Protein AF-A0A1X0QH94-F1 (afdb_monomer)

Solvent-accessible surface area (backbone atoms only — not comparable to full-atom values): 6634 Å² total; per-residue (Å²): 131,87,78,78,80,78,76,72,78,77,79,70,74,95,73,48,68,43,60,61,27,35,40,30,40,56,68,90,53,85,42,78,77,44,50,20,32,37,38,50,54,97,63,29,41,33,36,32,32,61,98,67,78,41,76,79,45,76,42,70,68,82,81,50,65,52,34,57,55,91,58,26,41,36,36,50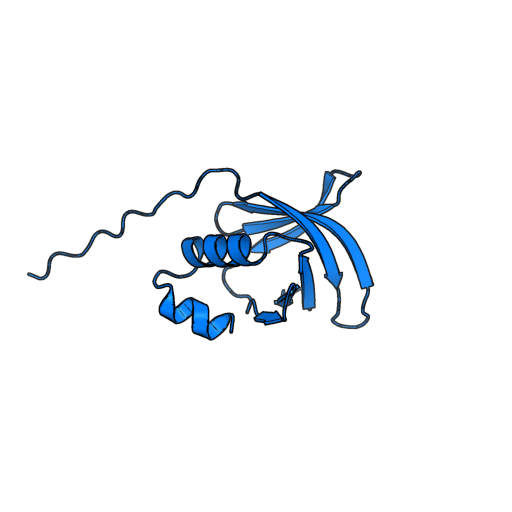,53,98,92,42,35,37,34,42,39,36,79,56,62,53,69,58,48,52,52,52,50,32,66,77,69,26,99,44,64,76,66,38,50,66,57,35,99

Secondary structure (DSSP, 8-state):
-------------S-EEEEEEEEEE-SSS-EEEEEEEEEEETTEEEEEETTTTEEEEEEETTS--EEEETTEEEEEETTEEEEEEESS-HHHHHHHHHHHH-SSHHHHHHHH-

Mean predicted aligned error: 10.48 Å

Radius of gyration: 15.08 Å; Cα contacts (8 Å, |Δi|>4): 186; chains: 1; bounding box: 46×26×45 Å

Nearest PDB structures (foldseek):
  2da0-assembly1_A  TM=5.643E-01  e=3.972E-03  Homo sapiens
  2lyd-assembly1_A  TM=6.696E-01  e=5.391E-02  Drosophila melanogaster
  3mkq-assembly1_A  TM=5.249E-01  e=2.470E+00  Saccharomyces cerevisiae YJM789
  2ynp-assembly1_A  TM=4.216E-01  e=1.849E+00  Saccharomyces cerevisiae
  3mkq-assembly1_E  TM=5.298E-01  e=3.498E+00  Saccharomyces cerevisiae YJM789

pLDDT: mean 72.92, std 17.14, range [36.69, 92.88]

Organism: NCBI:txid1081669

Sequence (113 aa):
MPKKAVIKKITPDNNNIFNNITLKYWDEEYITMGTGYVEIKDDIMTFIRDGLFTRLLSVRLSKGFLKRNGNSIDFTTQKGKYRLEFKEGIDKFIKTFSIYFCRSLERCLKVIY

Foldseek 3Di:
DPPPDPPPLPPPPQWPKAAFKWKFAPFPHGHTPAGTIWTDDPQKIWGAHPPPRDTPDIDRNADWQFEDDPQKTWIADPVGIMIIRHPDCVVVVLVVVCSVHPPDNVVSVVSHD

Structure (mmCIF, N/CA/C/O backbone):
data_AF-A0A1X0QH94-F1
#
_entry.id   AF-A0A1X0QH94-F1
#
loop_
_atom_site.group_PDB
_atom_site.id
_atom_site.type_symbol
_atom_site.label_atom_id
_atom_site.label_alt_id
_atom_site.label_comp_id
_atom_site.label_asym_id
_atom_site.label_entity_id
_atom_site.label_seq_id
_atom_site.pdbx_PDB_ins_code
_atom_site.Cartn_x
_atom_site.Cartn_y
_atom_site.Cartn_z
_atom_site.occupancy
_atom_site.B_iso_or_equiv
_atom_site.auth_seq_id
_atom_site.auth_comp_id
_atom_site.auth_asym_id
_atom_site.auth_atom_id
_atom_site.pdbx_PDB_model_num
ATOM 1 N N . MET A 1 1 ? -33.811 0.514 29.105 1.00 45.00 1 MET A N 1
ATOM 2 C CA . MET A 1 1 ? -33.207 -0.054 27.875 1.00 45.00 1 MET A CA 1
ATOM 3 C C . MET A 1 1 ? -32.000 0.794 27.487 1.00 45.00 1 MET A C 1
ATOM 5 O O . MET A 1 1 ? -32.182 2.002 27.365 1.00 45.00 1 MET A O 1
ATOM 9 N N . PRO A 1 2 ? -30.785 0.237 27.325 1.00 39.88 2 PRO A N 1
ATOM 10 C CA . PRO A 1 2 ? -29.657 1.022 26.834 1.00 39.88 2 PRO A CA 1
ATOM 11 C C . PRO A 1 2 ? -29.913 1.390 25.367 1.00 39.88 2 PRO A C 1
ATOM 13 O O . PRO A 1 2 ? -30.117 0.517 24.521 1.00 39.88 2 PRO A O 1
ATOM 16 N N . LYS A 1 3 ? -29.960 2.696 25.072 1.00 44.28 3 LYS A N 1
ATOM 17 C CA . LYS A 1 3 ? -30.085 3.221 23.707 1.00 44.28 3 LYS A CA 1
ATOM 18 C C . LYS A 1 3 ? -28.875 2.734 22.905 1.00 44.28 3 LYS A C 1
ATOM 20 O O . LYS A 1 3 ? -27.753 3.148 23.179 1.00 44.28 3 LYS A O 1
ATOM 25 N N . LYS A 1 4 ? -29.098 1.838 21.935 1.00 39.38 4 LYS A N 1
ATOM 26 C CA . LYS A 1 4 ? -28.090 1.451 20.937 1.00 39.38 4 LYS A CA 1
ATOM 27 C C . LYS A 1 4 ? -27.566 2.730 20.284 1.00 39.38 4 LYS A C 1
ATOM 29 O O . LYS A 1 4 ? -28.311 3.405 19.578 1.00 39.38 4 LYS A O 1
ATOM 34 N N . ALA A 1 5 ? -26.301 3.062 20.529 1.00 39.41 5 ALA A N 1
ATOM 35 C CA . ALA A 1 5 ? -25.615 4.110 19.796 1.00 39.41 5 ALA A CA 1
ATOM 36 C C . ALA A 1 5 ? -25.562 3.688 18.321 1.00 39.41 5 ALA A C 1
ATOM 38 O O . ALA A 1 5 ? -24.873 2.736 17.950 1.00 39.41 5 ALA A O 1
ATOM 39 N N . VAL A 1 6 ? -26.355 4.357 17.486 1.00 39.75 6 VAL A N 1
ATOM 40 C CA . VAL A 1 6 ? -26.295 4.209 16.035 1.00 39.75 6 VAL A CA 1
ATOM 41 C C . VAL A 1 6 ? -24.996 4.873 15.598 1.00 39.75 6 VAL A C 1
ATOM 43 O O . VAL A 1 6 ? -24.923 6.094 15.478 1.00 39.75 6 VAL A O 1
ATOM 46 N N . ILE A 1 7 ? -23.946 4.072 15.409 1.00 43.34 7 ILE A N 1
ATOM 47 C CA . ILE A 1 7 ? -22.718 4.526 14.757 1.00 43.34 7 ILE A CA 1
ATOM 48 C C . ILE A 1 7 ? -23.122 4.867 13.322 1.00 43.34 7 ILE A C 1
ATOM 50 O O . ILE A 1 7 ? -23.286 3.974 12.488 1.00 43.34 7 ILE A O 1
ATOM 54 N N . LYS A 1 8 ? -23.352 6.155 13.043 1.00 36.69 8 LYS A N 1
ATOM 55 C CA . LYS A 1 8 ? -23.470 6.650 11.672 1.00 36.69 8 LYS A CA 1
ATOM 56 C C . LYS A 1 8 ? -22.180 6.239 10.969 1.00 36.69 8 LYS A C 1
ATOM 58 O O . LYS A 1 8 ? -21.106 6.682 11.368 1.00 36.69 8 LYS A O 1
ATOM 63 N N . LYS A 1 9 ? -22.280 5.355 9.971 1.00 40.00 9 LYS A N 1
ATOM 64 C CA . LYS A 1 9 ? -21.183 5.121 9.032 1.00 40.00 9 LYS A CA 1
ATOM 65 C C . LYS A 1 9 ? -20.858 6.484 8.435 1.00 40.00 9 LYS A C 1
ATOM 67 O O . LYS A 1 9 ? -21.652 7.021 7.671 1.00 40.00 9 LYS A O 1
ATOM 72 N N . ILE A 1 10 ? -19.743 7.066 8.853 1.00 43.62 10 ILE A N 1
ATOM 73 C CA . ILE A 1 10 ? -19.132 8.171 8.132 1.00 43.62 10 ILE A CA 1
ATOM 74 C C . ILE A 1 10 ? -18.796 7.560 6.775 1.00 43.62 10 ILE A C 1
ATOM 76 O O . ILE A 1 10 ? -17.944 6.681 6.717 1.00 43.62 10 ILE A O 1
ATOM 80 N N . THR A 1 11 ? -19.536 7.913 5.727 1.00 43.06 11 THR A N 1
ATOM 81 C CA . THR A 1 11 ? -19.120 7.672 4.343 1.00 43.06 11 THR A CA 1
ATOM 82 C C . THR A 1 11 ? -17.926 8.581 4.115 1.00 43.06 11 THR A C 1
ATOM 84 O O . THR A 1 11 ? -18.125 9.797 4.056 1.00 43.06 11 THR A O 1
ATOM 87 N N . PRO A 1 12 ? -16.690 8.061 4.097 1.00 47.09 12 PRO A N 1
ATOM 88 C CA . PRO A 1 12 ? -15.536 8.914 3.891 1.00 47.09 12 PRO A CA 1
ATOM 89 C C . PRO A 1 12 ? -15.571 9.369 2.430 1.00 47.09 12 PRO A C 1
ATOM 91 O O . PRO A 1 12 ? -16.068 8.636 1.574 1.00 47.09 12 PRO A O 1
ATOM 94 N N . ASP A 1 13 ? -15.104 10.588 2.161 1.00 48.19 13 ASP A N 1
ATOM 95 C CA . ASP A 1 13 ? -15.102 11.182 0.823 1.00 48.19 13 ASP A CA 1
ATOM 96 C C . ASP A 1 13 ? -14.665 10.178 -0.251 1.00 48.19 13 ASP A C 1
ATOM 98 O O . ASP A 1 13 ? -13.687 9.444 -0.080 1.00 48.19 13 ASP A O 1
ATOM 102 N N . ASN A 1 14 ? -15.404 10.167 -1.362 1.00 51.12 14 ASN A N 1
ATOM 103 C CA . ASN A 1 14 ? -15.377 9.140 -2.409 1.00 51.12 14 ASN A CA 1
ATOM 104 C C . ASN A 1 14 ? -14.027 8.953 -3.136 1.00 51.12 14 ASN A C 1
ATOM 106 O O . ASN A 1 14 ? -13.938 8.055 -3.964 1.00 51.12 14 ASN A O 1
ATOM 110 N N . ASN A 1 15 ? -12.983 9.730 -2.822 1.00 61.94 15 ASN A N 1
ATOM 111 C CA . ASN A 1 15 ? -11.652 9.624 -3.430 1.00 61.94 15 ASN A CA 1
ATOM 112 C C . ASN A 1 15 ? -10.543 9.599 -2.360 1.00 61.94 15 ASN A C 1
ATOM 114 O O . ASN A 1 15 ? -9.842 10.590 -2.145 1.00 61.94 15 ASN A O 1
ATOM 118 N N . ASN A 1 16 ? -10.342 8.458 -1.691 1.00 78.50 16 ASN A N 1
ATOM 119 C CA . ASN A 1 16 ? -9.175 8.256 -0.820 1.00 78.50 16 ASN A CA 1
ATOM 120 C C . ASN A 1 16 ? -7.979 7.803 -1.655 1.00 78.50 16 ASN A C 1
ATOM 122 O O . ASN A 1 16 ? -7.630 6.622 -1.674 1.00 78.50 16 ASN A O 1
ATOM 126 N N . ILE A 1 17 ? -7.405 8.767 -2.372 1.00 84.00 17 ILE A N 1
ATOM 127 C CA . ILE A 1 17 ? -6.251 8.587 -3.249 1.00 84.00 17 ILE A CA 1
ATOM 128 C C . ILE A 1 17 ? -4.990 9.084 -2.532 1.00 84.00 17 ILE A C 1
ATOM 130 O O . ILE A 1 17 ? -4.949 10.204 -2.017 1.00 84.00 17 ILE A O 1
ATOM 134 N N . PHE A 1 18 ? -3.959 8.244 -2.511 1.00 87.00 18 PHE A N 1
ATOM 135 C CA . PHE A 1 18 ? -2.652 8.507 -1.916 1.00 87.00 18 PHE A CA 1
ATOM 136 C C . PHE A 1 18 ? -1.579 8.361 -2.990 1.00 87.00 18 PHE A C 1
ATOM 138 O O . PHE A 1 18 ? -1.370 7.268 -3.505 1.00 87.00 18 PHE A O 1
ATOM 145 N N . ASN A 1 19 ? -0.921 9.461 -3.342 1.00 88.56 19 ASN A N 1
ATOM 146 C CA . ASN A 1 19 ? 0.064 9.507 -4.424 1.00 88.56 19 ASN A CA 1
ATOM 147 C C . ASN A 1 19 ? 1.487 9.241 -3.918 1.00 88.56 19 ASN A C 1
ATOM 149 O O . ASN A 1 19 ? 1.728 9.217 -2.711 1.00 88.56 19 ASN A O 1
ATOM 153 N N . ASN A 1 20 ? 2.435 9.115 -4.853 1.00 89.25 20 ASN A N 1
ATOM 154 C CA . ASN A 1 20 ? 3.869 9.005 -4.569 1.00 89.25 20 ASN A CA 1
ATOM 155 C C . ASN A 1 20 ? 4.229 7.779 -3.712 1.00 89.25 20 ASN A C 1
ATOM 157 O O . ASN A 1 20 ? 5.068 7.854 -2.807 1.00 89.25 20 ASN A O 1
ATOM 161 N N . ILE A 1 21 ? 3.599 6.642 -4.016 1.00 91.06 21 ILE A N 1
ATOM 162 C CA . ILE A 1 21 ? 3.811 5.372 -3.322 1.00 91.06 21 ILE A CA 1
ATOM 163 C C . ILE A 1 21 ? 4.579 4.424 -4.231 1.00 91.06 21 ILE A C 1
ATOM 165 O O . ILE A 1 21 ? 4.208 4.214 -5.384 1.00 91.06 21 ILE A O 1
ATOM 169 N N . THR A 1 22 ? 5.626 3.803 -3.701 1.00 92.44 22 THR A N 1
ATOM 170 C CA . THR A 1 22 ? 6.345 2.727 -4.385 1.00 92.44 22 THR A CA 1
ATOM 171 C C . THR A 1 22 ? 5.883 1.383 -3.841 1.00 92.44 22 THR A C 1
ATOM 173 O O . THR A 1 22 ? 5.994 1.125 -2.643 1.00 92.44 22 THR A O 1
ATOM 176 N N . LEU A 1 23 ? 5.376 0.518 -4.718 1.00 91.81 23 LEU A N 1
ATOM 177 C CA . LEU A 1 23 ? 5.015 -0.854 -4.377 1.00 91.81 23 LEU A CA 1
ATOM 178 C C . LEU A 1 23 ? 6.2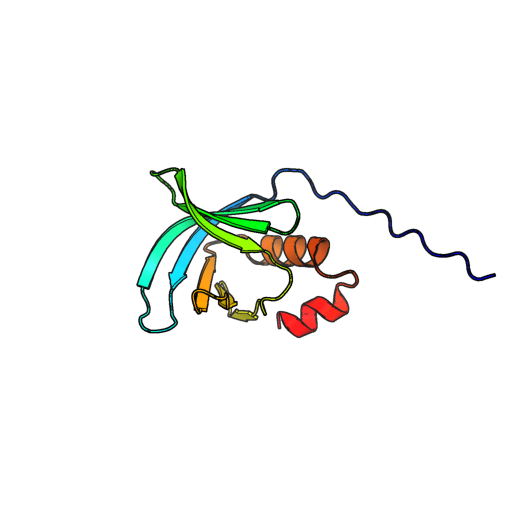21 -1.771 -4.580 1.00 91.81 23 LEU A C 1
ATOM 180 O O . LEU A 1 23 ? 6.824 -1.802 -5.658 1.00 91.81 23 LEU A O 1
ATOM 184 N N . LYS A 1 24 ? 6.535 -2.559 -3.554 1.00 91.38 24 LYS A N 1
ATOM 185 C CA . LYS A 1 24 ? 7.551 -3.609 -3.603 1.00 91.38 24 LYS A CA 1
ATOM 186 C C . LYS A 1 24 ? 6.950 -4.956 -3.219 1.00 91.38 24 LYS A C 1
ATOM 188 O O . LYS A 1 24 ? 6.105 -5.028 -2.326 1.00 91.38 24 LYS A O 1
ATOM 193 N N . TYR A 1 25 ? 7.389 -6.006 -3.896 1.00 88.88 25 TYR A N 1
ATOM 194 C CA . TYR A 1 25 ? 7.193 -7.396 -3.492 1.00 88.88 25 TYR A CA 1
ATOM 195 C C . TYR A 1 25 ? 8.438 -7.837 -2.718 1.00 88.88 25 TYR A C 1
ATOM 197 O O . TYR A 1 25 ? 9.536 -7.417 -3.073 1.00 88.88 25 TYR A O 1
ATOM 205 N N . TRP A 1 26 ? 8.282 -8.590 -1.628 1.00 79.25 26 TRP A N 1
ATOM 206 C CA . TRP A 1 26 ? 9.410 -8.929 -0.739 1.00 79.25 26 TRP A CA 1
ATOM 207 C C . TRP A 1 26 ? 9.323 -10.333 -0.127 1.00 79.25 26 TRP A C 1
ATOM 209 O O . TRP A 1 26 ? 9.916 -10.575 0.921 1.00 79.25 26 TRP A O 1
ATOM 219 N N . ASP A 1 27 ? 8.558 -11.246 -0.736 1.00 73.38 27 ASP A N 1
ATOM 220 C CA . ASP A 1 27 ? 8.440 -12.619 -0.225 1.00 73.38 27 ASP A CA 1
ATOM 221 C C . ASP A 1 27 ? 9.681 -13.463 -0.556 1.00 73.38 27 ASP A C 1
ATOM 223 O O . ASP A 1 27 ? 10.306 -14.007 0.349 1.00 73.38 27 ASP A O 1
ATOM 227 N N . GLU A 1 28 ? 10.068 -13.516 -1.834 1.00 65.38 28 GLU A N 1
ATOM 228 C CA . GLU A 1 28 ? 11.220 -14.299 -2.314 1.00 65.38 28 GLU A CA 1
ATOM 229 C C . GLU A 1 28 ? 12.402 -13.405 -2.718 1.00 65.38 28 GLU A C 1
ATOM 231 O O . GLU A 1 28 ? 13.554 -13.721 -2.437 1.00 65.38 28 GLU A O 1
ATOM 236 N N . GLU A 1 29 ? 12.117 -12.239 -3.300 1.00 68.31 29 GLU A N 1
ATOM 237 C CA . GLU A 1 29 ? 13.107 -11.237 -3.691 1.00 68.31 29 GLU A CA 1
ATOM 238 C C . GLU A 1 29 ? 12.544 -9.833 -3.460 1.00 68.31 29 GLU A C 1
ATOM 240 O O . GLU A 1 29 ? 11.336 -9.608 -3.575 1.00 68.31 29 GLU A O 1
ATOM 245 N N . TYR A 1 30 ? 13.415 -8.869 -3.148 1.00 72.50 30 TYR A N 1
ATOM 246 C CA . TYR A 1 30 ? 13.021 -7.473 -2.949 1.00 72.50 30 TYR A CA 1
ATOM 247 C C . TYR A 1 30 ? 12.848 -6.768 -4.303 1.00 72.50 30 TYR A C 1
ATOM 249 O O . TYR A 1 30 ? 13.709 -6.014 -4.759 1.00 72.50 30 TYR A O 1
ATOM 257 N N . ILE A 1 31 ? 11.724 -7.034 -4.966 1.00 85.06 31 ILE A N 1
ATOM 258 C CA . ILE A 1 31 ? 11.434 -6.540 -6.314 1.00 85.06 31 ILE A CA 1
ATOM 259 C C . ILE A 1 31 ? 10.625 -5.248 -6.222 1.00 85.06 31 ILE A C 1
ATOM 261 O O . ILE A 1 31 ? 9.518 -5.211 -5.678 1.00 85.06 31 ILE A O 1
ATOM 265 N N . THR A 1 32 ? 11.147 -4.173 -6.816 1.00 85.62 32 THR A N 1
ATOM 266 C CA . THR A 1 32 ? 10.382 -2.930 -6.981 1.00 85.62 32 THR A CA 1
ATOM 267 C C . THR A 1 32 ? 9.420 -3.075 -8.156 1.00 85.62 32 THR A C 1
ATOM 269 O O . THR A 1 32 ? 9.846 -3.155 -9.304 1.00 85.62 32 THR A O 1
ATOM 272 N N . MET A 1 33 ? 8.116 -3.096 -7.872 1.00 85.50 33 MET A N 1
ATOM 273 C CA . MET A 1 33 ? 7.070 -3.273 -8.888 1.00 85.50 33 MET A CA 1
ATOM 274 C C . MET A 1 33 ? 6.733 -1.964 -9.617 1.00 85.50 33 MET A C 1
ATOM 276 O O . MET A 1 33 ? 6.276 -1.982 -10.762 1.00 85.50 33 MET A O 1
ATOM 280 N N . GLY A 1 34 ? 6.963 -0.823 -8.962 1.00 88.44 34 GLY A N 1
ATOM 281 C CA . GLY A 1 34 ? 6.832 0.506 -9.555 1.00 88.44 34 GLY A CA 1
ATOM 282 C C . GLY A 1 34 ? 6.324 1.562 -8.579 1.00 88.44 34 GLY A C 1
ATOM 283 O O . GLY A 1 34 ? 5.949 1.257 -7.447 1.00 88.44 34 GLY A O 1
ATOM 284 N N . THR A 1 35 ? 6.303 2.808 -9.047 1.00 92.06 35 THR A N 1
ATOM 285 C CA . THR A 1 35 ? 5.734 3.960 -8.336 1.00 92.06 35 THR A CA 1
ATOM 286 C C . THR A 1 35 ? 4.369 4.307 -8.921 1.00 92.06 35 THR A C 1
ATOM 288 O O . THR A 1 35 ? 4.113 4.077 -10.107 1.00 92.06 35 THR A O 1
ATOM 291 N N . GLY A 1 36 ? 3.472 4.780 -8.069 1.00 92.12 36 GLY A N 1
ATOM 292 C CA . GLY A 1 36 ? 2.087 5.022 -8.412 1.00 92.12 36 GLY A CA 1
ATOM 293 C C . GLY A 1 36 ? 1.304 5.648 -7.271 1.00 92.12 36 GLY A C 1
ATOM 294 O O . GLY A 1 36 ? 1.859 6.275 -6.361 1.00 92.12 36 GLY A O 1
ATOM 295 N N . TYR A 1 37 ? 0.003 5.400 -7.298 1.00 90.31 37 TYR A N 1
ATOM 296 C CA . TYR A 1 37 ? -0.918 5.816 -6.258 1.00 90.31 37 TYR A CA 1
ATOM 297 C C . TYR A 1 37 ? -1.754 4.646 -5.742 1.00 90.31 37 TYR A C 1
ATOM 299 O O . TYR A 1 37 ? -1.958 3.631 -6.414 1.00 90.31 37 TYR A O 1
ATOM 307 N N . VAL A 1 38 ? -2.236 4.793 -4.514 1.00 89.25 38 VAL A N 1
ATOM 308 C CA . VAL A 1 38 ? -3.156 3.861 -3.868 1.00 89.25 38 VAL A CA 1
ATOM 309 C C . VAL A 1 38 ? -4.520 4.513 -3.742 1.00 89.25 38 VAL A C 1
ATOM 311 O O . VAL A 1 38 ? -4.642 5.616 -3.223 1.00 89.25 38 VAL A O 1
ATOM 314 N N . GLU A 1 39 ? -5.550 3.803 -4.177 1.00 88.44 39 GLU A N 1
ATOM 315 C CA . GLU A 1 39 ? -6.952 4.159 -3.996 1.00 88.44 39 GLU A CA 1
ATOM 316 C C . GLU A 1 39 ? -7.593 3.206 -2.980 1.00 88.44 39 GLU A C 1
ATOM 318 O O . GLU A 1 39 ? -7.431 1.989 -3.082 1.00 88.44 39 GLU A O 1
ATOM 323 N N . ILE A 1 40 ? -8.329 3.744 -2.003 1.00 83.31 40 ILE A N 1
ATOM 324 C CA . ILE A 1 40 ? -9.161 2.953 -1.084 1.00 83.31 40 ILE A CA 1
ATOM 325 C C . ILE A 1 40 ? -10.637 3.246 -1.356 1.00 83.31 40 ILE A C 1
ATOM 327 O O . ILE A 1 40 ? -11.088 4.379 -1.173 1.00 83.31 40 ILE A O 1
ATOM 331 N N . LYS A 1 41 ? -11.391 2.212 -1.741 1.00 79.56 41 LYS A N 1
ATOM 332 C CA . LYS A 1 41 ? -12.832 2.282 -2.016 1.00 79.56 41 LYS A CA 1
ATOM 333 C C . LYS A 1 41 ? -13.536 0.992 -1.601 1.00 79.56 41 LYS A C 1
ATOM 335 O O . LYS A 1 41 ? -13.030 -0.084 -1.896 1.00 79.56 41 LYS A O 1
ATOM 340 N N . ASP A 1 42 ? -14.698 1.094 -0.949 1.00 73.25 42 ASP A N 1
ATOM 341 C CA . ASP A 1 42 ? -15.561 -0.049 -0.584 1.00 73.25 42 ASP A CA 1
ATOM 342 C C . ASP A 1 42 ? -14.795 -1.2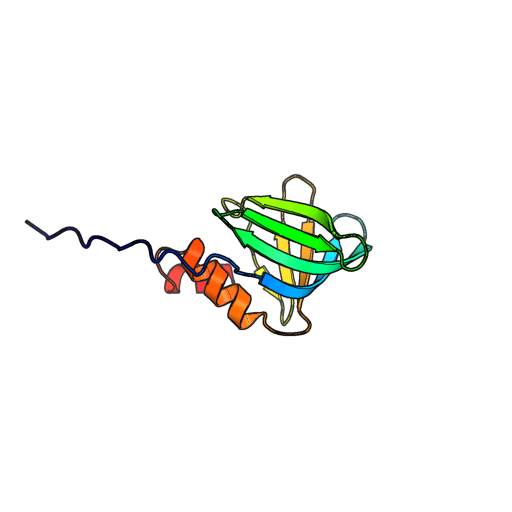26 0.058 1.00 73.25 42 ASP A C 1
ATOM 344 O O . ASP A 1 42 ? -14.980 -2.393 -0.287 1.00 73.25 42 ASP A O 1
ATOM 348 N N . ASP A 1 43 ? -13.891 -0.903 0.984 1.00 73.56 43 ASP A N 1
ATOM 349 C CA . ASP A 1 43 ? -13.003 -1.833 1.692 1.00 73.56 43 ASP A CA 1
ATOM 350 C C . ASP A 1 43 ? -11.881 -2.484 0.847 1.00 73.56 43 ASP A C 1
ATOM 352 O O . ASP A 1 43 ? -11.217 -3.435 1.280 1.00 73.56 43 ASP A O 1
ATOM 356 N N . ILE A 1 44 ? -11.642 -1.988 -0.365 1.00 79.44 44 ILE A N 1
ATOM 357 C CA . ILE A 1 44 ? -10.623 -2.478 -1.296 1.00 79.44 44 ILE A CA 1
ATOM 358 C C . ILE A 1 44 ? -9.537 -1.418 -1.457 1.00 79.44 44 ILE A C 1
ATOM 360 O O . ILE A 1 44 ? -9.814 -0.273 -1.801 1.00 79.44 44 ILE A O 1
ATOM 364 N N . MET A 1 45 ? -8.288 -1.828 -1.250 1.00 85.19 45 MET A N 1
ATOM 365 C CA . MET A 1 45 ? -7.107 -1.045 -1.594 1.00 85.19 45 MET A CA 1
ATOM 366 C C . MET A 1 45 ? -6.609 -1.460 -2.966 1.00 85.19 45 MET A C 1
ATOM 368 O O . MET A 1 45 ? -6.301 -2.633 -3.174 1.00 85.19 45 MET A O 1
ATOM 372 N N . THR A 1 46 ? -6.487 -0.512 -3.883 1.00 88.38 46 THR A N 1
ATOM 373 C CA . THR A 1 46 ? -5.947 -0.745 -5.220 1.00 88.38 46 THR A CA 1
ATOM 374 C C . THR A 1 46 ? -4.715 0.116 -5.445 1.00 88.38 46 THR A C 1
ATOM 376 O O . THR A 1 46 ? -4.778 1.329 -5.302 1.00 88.38 46 THR A O 1
ATOM 379 N N . PHE A 1 47 ? -3.598 -0.507 -5.813 1.00 89.31 47 PHE A N 1
ATOM 380 C CA . PHE A 1 47 ? -2.403 0.171 -6.298 1.00 89.31 47 PHE A CA 1
ATOM 381 C C . PHE A 1 47 ? -2.446 0.285 -7.822 1.00 89.31 47 PHE A C 1
ATOM 383 O O . PHE A 1 47 ? -2.621 -0.715 -8.534 1.00 89.31 47 PHE A O 1
ATOM 390 N N . ILE A 1 48 ? -2.232 1.499 -8.317 1.00 88.50 48 ILE A N 1
ATOM 391 C CA . ILE A 1 48 ? -2.215 1.840 -9.737 1.00 88.50 48 ILE A CA 1
ATOM 392 C C . ILE A 1 48 ? -0.864 2.471 -10.049 1.00 88.50 48 ILE A C 1
ATOM 394 O O . ILE A 1 48 ? -0.481 3.453 -9.422 1.00 88.50 48 ILE A O 1
ATOM 398 N N . ARG A 1 49 ? -0.129 1.887 -11.000 1.00 88.31 49 ARG A N 1
ATOM 399 C CA . ARG A 1 49 ? 1.199 2.372 -11.401 1.00 88.31 49 ARG A CA 1
ATOM 400 C C . ARG A 1 49 ? 1.084 3.621 -12.276 1.00 88.31 49 ARG A C 1
ATOM 402 O O . ARG A 1 49 ? 0.291 3.635 -13.221 1.00 88.31 49 ARG A O 1
ATOM 409 N N . ASP A 1 50 ? 1.938 4.609 -12.014 1.00 83.19 50 ASP A N 1
ATOM 410 C CA . ASP A 1 50 ? 2.027 5.831 -12.814 1.00 83.19 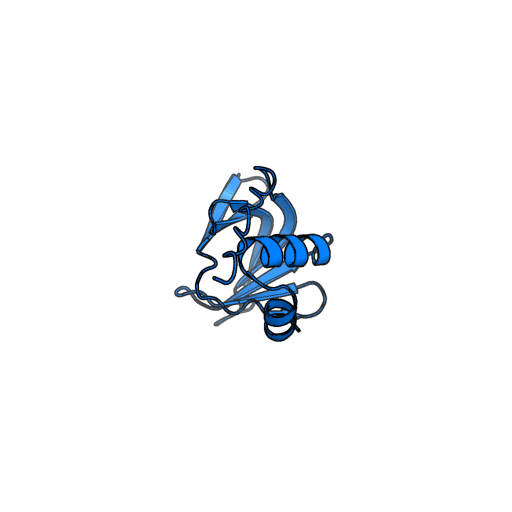50 ASP A CA 1
ATOM 411 C C . ASP A 1 50 ? 2.495 5.538 -14.249 1.00 83.19 50 ASP A C 1
ATOM 413 O O . ASP A 1 50 ? 3.248 4.596 -14.514 1.00 83.19 50 ASP A O 1
ATOM 417 N N . GLY A 1 51 ? 2.022 6.350 -15.198 1.00 69.81 51 GLY A N 1
ATOM 418 C CA . GLY A 1 51 ? 2.407 6.305 -16.615 1.00 69.81 51 GLY A CA 1
ATOM 419 C C . GLY A 1 51 ? 1.712 5.230 -17.457 1.00 69.81 51 GLY A C 1
ATOM 420 O O . GLY A 1 51 ? 1.549 5.423 -18.656 1.00 69.81 51 GLY A O 1
ATOM 421 N N . LEU A 1 52 ? 1.254 4.131 -16.848 1.00 68.81 52 LEU A N 1
ATOM 422 C CA . LEU A 1 52 ? 0.553 3.046 -17.553 1.00 68.81 52 LEU A CA 1
ATOM 423 C C . LEU A 1 52 ? -0.897 2.847 -17.093 1.00 68.81 52 LEU A C 1
ATOM 425 O O . LEU A 1 52 ? -1.577 1.973 -17.627 1.00 68.81 52 LEU A O 1
ATOM 429 N N . PHE A 1 53 ? -1.353 3.585 -16.068 1.00 68.88 53 PHE A N 1
ATOM 430 C CA . PHE A 1 53 ? -2.667 3.421 -15.415 1.00 68.88 53 PHE A CA 1
ATOM 431 C C . PHE A 1 53 ? -3.034 1.951 -15.146 1.00 68.88 53 PHE A C 1
ATOM 433 O O . PHE A 1 53 ? -4.198 1.551 -15.130 1.00 68.88 53 PHE A O 1
ATOM 440 N N . THR A 1 54 ? -2.013 1.118 -14.946 1.00 77.56 54 THR A N 1
ATOM 441 C CA . THR A 1 54 ? -2.177 -0.324 -14.825 1.00 77.56 54 THR A CA 1
ATOM 442 C C . THR A 1 54 ? -2.402 -0.650 -13.362 1.00 77.56 54 THR A C 1
ATOM 444 O O . THR A 1 54 ? -1.581 -0.322 -12.500 1.00 77.56 54 THR A O 1
ATOM 447 N N . ARG A 1 55 ? -3.525 -1.311 -13.079 1.00 81.06 55 ARG A N 1
ATOM 448 C CA . ARG A 1 55 ? -3.825 -1.855 -11.753 1.00 81.06 55 ARG A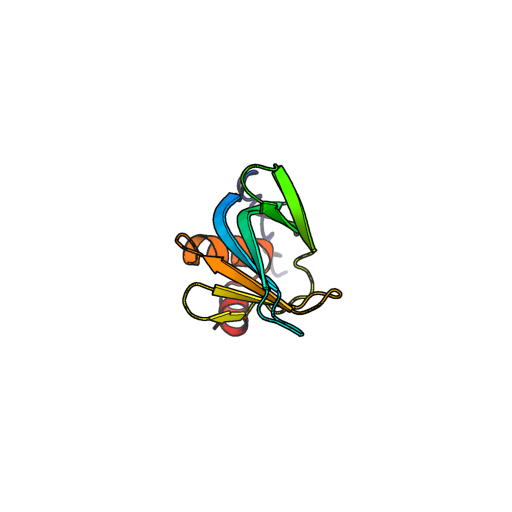 CA 1
ATOM 449 C C . ARG A 1 55 ? -2.889 -3.029 -11.496 1.00 81.06 55 ARG A C 1
ATOM 451 O O . ARG A 1 55 ? -3.051 -4.081 -12.106 1.00 81.06 55 ARG A O 1
ATOM 458 N N . LEU A 1 56 ? -1.908 -2.847 -10.615 1.00 80.56 56 LEU A N 1
ATOM 459 C CA . LEU A 1 56 ? -0.956 -3.915 -10.290 1.00 80.56 56 LEU A CA 1
ATOM 460 C C . LEU A 1 56 ? -1.453 -4.797 -9.154 1.00 80.56 56 LEU A C 1
ATOM 462 O O . LEU A 1 56 ? -1.142 -5.986 -9.107 1.00 80.56 56 LEU A O 1
ATOM 466 N N . LEU A 1 57 ? -2.204 -4.218 -8.220 1.00 83.06 57 LEU A N 1
ATOM 467 C CA . LEU A 1 57 ? -2.596 -4.927 -7.017 1.00 83.06 57 LEU A CA 1
ATOM 468 C C . LEU A 1 57 ? -3.919 -4.389 -6.490 1.00 83.06 57 LEU A C 1
ATOM 470 O O . LEU A 1 57 ? -4.023 -3.207 -6.198 1.00 83.06 57 LEU A O 1
ATOM 474 N N . SER A 1 58 ? -4.904 -5.265 -6.321 1.00 84.69 58 SER A N 1
ATOM 475 C CA . SER A 1 58 ? -6.137 -4.967 -5.592 1.00 84.69 58 SER A CA 1
ATOM 476 C C . SER A 1 58 ? -6.266 -5.953 -4.446 1.00 84.69 58 SER A C 1
ATOM 478 O O . SER A 1 58 ? -6.284 -7.167 -4.655 1.00 84.69 58 SER A O 1
ATOM 480 N N . VAL A 1 59 ? -6.339 -5.432 -3.228 1.00 78.00 59 VAL A N 1
ATOM 481 C CA . VAL A 1 59 ? -6.418 -6.221 -2.003 1.00 78.00 59 VAL A CA 1
ATOM 482 C C . VAL A 1 59 ? -7.659 -5.814 -1.249 1.00 78.00 59 VAL A C 1
ATOM 484 O O . VAL A 1 59 ? -7.842 -4.649 -0.900 1.00 78.00 59 VAL A O 1
ATOM 487 N N . ARG A 1 60 ? -8.506 -6.799 -0.951 1.00 75.62 60 ARG A N 1
ATOM 488 C CA . ARG A 1 60 ? -9.588 -6.596 0.002 1.00 75.62 60 ARG A CA 1
ATOM 489 C C . ARG A 1 60 ? -8.983 -6.488 1.395 1.00 75.62 60 ARG A C 1
ATOM 491 O O . ARG A 1 60 ? -8.409 -7.449 1.910 1.00 75.62 60 ARG A O 1
ATOM 498 N N . LEU A 1 61 ? -9.134 -5.328 2.010 1.00 68.31 61 LEU A N 1
ATOM 499 C CA . LEU A 1 61 ? -8.551 -4.983 3.300 1.00 68.31 61 LEU A CA 1
ATOM 500 C C . LEU A 1 61 ? -9.361 -5.590 4.462 1.00 68.31 61 LEU A C 1
ATOM 502 O O . LEU A 1 61 ? -9.698 -4.930 5.427 1.00 68.31 61 LEU A O 1
ATOM 506 N N . SER A 1 62 ? -9.730 -6.867 4.389 1.00 55.16 62 SER A N 1
ATOM 507 C CA . SER A 1 62 ? -10.574 -7.502 5.413 1.00 55.16 62 SER A CA 1
ATOM 508 C C . SER A 1 62 ? -9.824 -8.484 6.316 1.00 55.16 62 SER A C 1
ATOM 510 O O . SER A 1 62 ? -10.399 -8.947 7.297 1.00 55.16 62 SER A O 1
ATOM 512 N N . LYS A 1 63 ? -8.585 -8.872 5.965 1.00 51.09 63 LYS A N 1
ATOM 513 C CA . LYS A 1 63 ? -7.862 -9.989 6.617 1.00 51.09 63 LYS A CA 1
ATOM 514 C C . LYS A 1 63 ? -6.324 -9.891 6.610 1.00 51.09 63 LYS A C 1
ATOM 516 O O . LYS A 1 63 ? -5.669 -10.827 7.055 1.00 51.09 63 LYS A O 1
ATOM 521 N N . GLY A 1 64 ? -5.742 -8.809 6.095 1.00 53.47 64 GLY A N 1
ATOM 522 C CA . GLY A 1 64 ? -4.287 -8.629 6.064 1.00 53.47 64 GLY A CA 1
ATOM 523 C C . GLY A 1 64 ? -3.810 -7.808 7.257 1.00 53.47 64 GLY A C 1
ATOM 524 O O . GLY A 1 64 ? -4.358 -6.738 7.513 1.00 53.47 64 GLY A O 1
ATOM 525 N N . PHE A 1 65 ? -2.791 -8.287 7.972 1.00 62.59 65 PHE A N 1
ATOM 526 C CA . PHE A 1 65 ? -2.058 -7.457 8.927 1.00 62.59 65 PHE A CA 1
ATOM 527 C C . PHE A 1 65 ? -1.315 -6.371 8.141 1.00 62.59 65 PHE A C 1
ATOM 529 O O . PHE A 1 65 ? -0.395 -6.687 7.388 1.00 62.59 65 PHE A O 1
ATOM 536 N N . LEU A 1 66 ? -1.749 -5.114 8.279 1.00 76.62 66 LEU A N 1
ATOM 537 C CA . LEU A 1 66 ? -0.942 -3.957 7.901 1.00 76.62 66 LEU A CA 1
ATOM 538 C C . LEU A 1 66 ? -0.014 -3.646 9.073 1.00 76.62 66 LEU A C 1
ATOM 540 O O . LEU A 1 66 ? -0.498 -3.318 10.155 1.00 76.62 66 LEU A O 1
ATOM 544 N N . LYS A 1 67 ? 1.297 -3.723 8.863 1.00 80.44 67 LYS A N 1
ATOM 545 C CA . LYS A 1 67 ? 2.297 -3.321 9.854 1.00 80.44 67 LYS A CA 1
ATOM 546 C C . LYS A 1 67 ? 2.999 -2.060 9.375 1.00 80.44 67 LYS A C 1
ATOM 548 O O . LYS A 1 67 ? 3.485 -2.024 8.246 1.00 80.44 67 LYS A O 1
ATOM 553 N N . ARG A 1 68 ? 3.074 -1.027 10.216 1.00 84.25 68 ARG A N 1
ATOM 554 C CA . ARG A 1 68 ? 3.879 0.157 9.904 1.00 84.25 68 ARG A CA 1
ATOM 555 C C . ARG A 1 68 ? 5.351 -0.140 10.160 1.00 84.25 68 ARG A C 1
ATOM 557 O O . ARG A 1 68 ? 5.709 -0.706 11.188 1.00 84.25 68 ARG A O 1
ATOM 564 N N . ASN A 1 69 ? 6.208 0.292 9.244 1.00 83.75 69 ASN A N 1
ATOM 565 C CA . ASN A 1 69 ? 7.652 0.281 9.418 1.00 83.75 69 ASN A CA 1
ATOM 566 C C . ASN A 1 69 ? 8.231 1.616 8.926 1.00 83.75 69 ASN A C 1
ATOM 568 O O . ASN A 1 69 ? 8.493 1.810 7.742 1.00 83.75 69 ASN A O 1
ATOM 572 N N . GLY A 1 70 ? 8.346 2.593 9.830 1.00 86.75 70 GLY A N 1
ATOM 573 C CA . GLY A 1 70 ? 8.732 3.961 9.473 1.00 86.75 70 GLY A CA 1
ATOM 574 C C . GLY A 1 70 ? 7.750 4.596 8.480 1.00 86.75 70 GLY A C 1
ATOM 575 O O . GLY A 1 70 ? 6.580 4.808 8.817 1.00 86.75 70 GLY A O 1
ATOM 576 N N . ASN A 1 71 ? 8.240 4.872 7.265 1.00 89.00 71 ASN A N 1
ATOM 577 C CA . ASN A 1 71 ? 7.473 5.407 6.132 1.00 89.00 71 ASN A CA 1
ATOM 578 C C . ASN A 1 71 ? 6.964 4.320 5.172 1.00 89.00 71 ASN A C 1
ATOM 580 O O . ASN A 1 71 ? 6.567 4.623 4.046 1.00 89.00 71 ASN A O 1
ATOM 584 N N . SER A 1 72 ? 6.952 3.056 5.594 1.00 89.69 72 SER A N 1
ATOM 585 C CA . SER A 1 72 ? 6.353 1.975 4.822 1.00 89.69 72 SER A CA 1
ATOM 586 C C . SER A 1 72 ? 5.222 1.266 5.557 1.00 89.69 72 SER A C 1
ATOM 588 O O . SER A 1 72 ? 5.141 1.265 6.787 1.00 89.69 72 SER A O 1
ATOM 590 N N . ILE A 1 73 ? 4.335 0.657 4.774 1.00 88.38 73 ILE A N 1
ATOM 591 C CA . ILE A 1 73 ? 3.300 -0.256 5.246 1.00 88.38 73 ILE A CA 1
ATOM 592 C C . ILE A 1 73 ? 3.568 -1.622 4.634 1.00 88.38 73 ILE A C 1
ATOM 594 O O . ILE A 1 73 ? 3.526 -1.788 3.414 1.00 88.38 73 ILE A O 1
ATOM 598 N N . ASP A 1 74 ? 3.806 -2.594 5.498 1.00 87.75 74 ASP A N 1
ATOM 599 C CA . ASP A 1 74 ? 4.031 -3.981 5.131 1.00 87.75 74 ASP A CA 1
ATOM 600 C C . ASP A 1 74 ? 2.713 -4.731 5.252 1.00 87.75 74 ASP A C 1
ATOM 602 O O . ASP A 1 74 ? 1.980 -4.568 6.229 1.00 87.75 74 ASP A O 1
ATOM 606 N N . PHE A 1 75 ? 2.392 -5.552 4.259 1.00 83.62 75 PHE A N 1
ATOM 607 C CA . PHE A 1 75 ? 1.155 -6.316 4.258 1.00 83.62 75 PHE A CA 1
ATOM 608 C C . PHE A 1 75 ? 1.302 -7.629 3.510 1.00 83.62 75 PHE A C 1
ATOM 610 O O . PHE A 1 75 ? 2.061 -7.757 2.553 1.00 83.62 75 PHE A O 1
ATOM 617 N N . THR A 1 76 ? 0.560 -8.630 3.969 1.00 83.00 76 THR A N 1
ATOM 618 C CA . THR A 1 76 ? 0.564 -9.968 3.371 1.00 83.00 76 THR A CA 1
ATOM 619 C C . THR A 1 76 ? -0.772 -10.229 2.696 1.00 83.00 76 THR A C 1
ATOM 621 O O . THR A 1 76 ? -1.833 -9.951 3.256 1.00 83.00 76 THR A O 1
ATOM 624 N N . THR A 1 77 ? -0.718 -10.771 1.485 1.00 78.81 77 THR A N 1
ATOM 625 C CA . THR A 1 77 ? -1.881 -11.220 0.716 1.00 78.81 77 THR A CA 1
ATOM 626 C C . THR A 1 77 ? -1.740 -12.710 0.401 1.00 78.81 77 THR A C 1
ATOM 628 O O . THR A 1 77 ? -0.699 -13.307 0.654 1.00 78.81 77 THR A O 1
ATOM 631 N N . GLN A 1 78 ? -2.753 -13.312 -0.226 1.00 76.38 78 GLN A N 1
ATOM 632 C CA . GLN A 1 78 ? -2.650 -14.685 -0.742 1.00 76.38 78 GLN A CA 1
ATOM 633 C C . GLN A 1 78 ? -1.574 -14.855 -1.829 1.00 76.38 78 GLN A C 1
ATOM 635 O O . G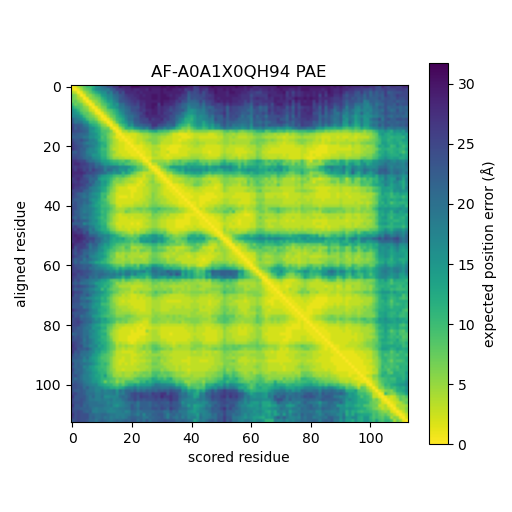LN A 1 78 ? -1.128 -15.969 -2.061 1.00 76.38 78 GLN A O 1
ATOM 640 N N . LYS A 1 79 ? -1.168 -13.765 -2.497 1.00 78.81 79 LYS A N 1
ATOM 641 C CA . LYS A 1 79 ? -0.139 -13.766 -3.549 1.00 78.81 79 LYS A CA 1
ATOM 642 C C . LYS A 1 79 ? 1.279 -13.528 -3.009 1.00 78.81 79 LYS A C 1
ATOM 644 O O . LYS A 1 79 ? 2.221 -13.468 -3.788 1.00 78.81 79 LYS A O 1
ATOM 649 N N . GLY A 1 80 ? 1.416 -13.350 -1.695 1.00 84.81 80 GLY A N 1
ATOM 650 C CA . GLY A 1 80 ? 2.687 -13.119 -1.014 1.00 84.81 80 GLY A CA 1
ATOM 651 C C . GLY A 1 80 ? 2.733 -11.795 -0.261 1.00 84.81 80 GLY A C 1
ATOM 652 O O . GLY A 1 80 ? 1.699 -11.157 -0.001 1.00 84.81 80 GLY A O 1
ATOM 653 N N . LYS A 1 81 ? 3.946 -11.400 0.123 1.00 87.81 81 LYS A N 1
ATOM 654 C CA . LYS A 1 81 ? 4.207 -10.218 0.948 1.00 87.81 81 LYS A CA 1
ATOM 655 C C . LYS A 1 81 ? 4.548 -8.995 0.101 1.00 87.81 81 LYS A C 1
ATOM 657 O O . LYS A 1 81 ? 5.345 -9.061 -0.833 1.00 87.81 81 LYS A O 1
ATOM 662 N N . TYR A 1 82 ? 3.984 -7.857 0.485 1.00 88.81 82 TYR A N 1
ATOM 663 C CA . TYR A 1 82 ? 4.149 -6.577 -0.193 1.00 88.81 82 TYR A CA 1
ATOM 664 C C . TYR A 1 82 ? 4.506 -5.470 0.799 1.00 88.81 82 TYR A C 1
ATOM 666 O O . TYR A 1 82 ? 4.202 -5.559 1.992 1.00 88.81 82 TYR A O 1
ATOM 674 N N . ARG A 1 83 ? 5.136 -4.417 0.284 1.00 90.81 83 ARG A N 1
ATOM 675 C CA . ARG A 1 83 ? 5.450 -3.187 1.006 1.00 90.81 83 ARG A CA 1
ATOM 676 C C . ARG A 1 83 ? 5.039 -1.983 0.167 1.00 90.81 83 ARG A C 1
ATOM 678 O O . ARG A 1 83 ? 5.421 -1.879 -0.997 1.00 90.81 83 ARG A O 1
ATOM 685 N N . LEU A 1 84 ? 4.276 -1.075 0.765 1.00 90.69 84 LEU A N 1
ATOM 686 C CA . LEU A 1 84 ? 4.042 0.270 0.241 1.00 90.69 84 LEU A CA 1
ATOM 687 C C . LEU A 1 84 ? 5.042 1.212 0.901 1.00 90.69 84 LEU A C 1
ATOM 689 O O . LEU A 1 84 ? 4.964 1.421 2.107 1.00 90.69 84 LEU A O 1
ATOM 693 N N . GLU A 1 85 ? 5.969 1.779 0.140 1.00 92.88 85 GLU A N 1
ATOM 694 C CA . GLU A 1 85 ? 6.857 2.843 0.612 1.00 92.88 85 GLU A CA 1
ATOM 695 C C . GLU A 1 85 ? 6.257 4.198 0.241 1.00 92.88 85 GLU A C 1
ATOM 697 O O . GLU A 1 85 ? 6.086 4.513 -0.938 1.00 92.88 85 GLU A O 1
ATOM 702 N N . PHE A 1 86 ? 5.926 4.994 1.252 1.00 91.62 86 PHE A N 1
ATOM 703 C CA . PHE A 1 86 ? 5.335 6.313 1.090 1.00 91.62 86 PHE A CA 1
ATOM 704 C C . PHE A 1 86 ? 6.446 7.361 1.096 1.00 91.62 86 PHE A C 1
ATOM 706 O O . PHE A 1 86 ? 7.207 7.450 2.061 1.00 91.62 86 PHE A O 1
ATOM 713 N N . LYS A 1 87 ? 6.521 8.201 0.057 1.00 89.31 87 LYS A N 1
ATOM 714 C CA . LYS A 1 87 ? 7.345 9.420 0.132 1.00 89.31 87 LYS A CA 1
ATOM 715 C C . LYS A 1 87 ? 6.740 10.442 1.097 1.00 89.31 87 LYS A C 1
ATOM 717 O O . LYS A 1 87 ? 7.468 11.118 1.814 1.00 89.31 87 LYS A O 1
ATOM 722 N N . GLU A 1 88 ? 5.413 10.523 1.128 1.00 86.62 88 GLU A N 1
ATOM 723 C CA . GLU A 1 88 ? 4.638 11.435 1.967 1.00 86.62 88 GLU A CA 1
ATOM 724 C C . GLU A 1 88 ? 3.246 10.853 2.265 1.00 86.62 88 GLU A C 1
ATOM 726 O O . GLU A 1 88 ? 2.793 9.908 1.620 1.00 86.62 88 GLU A O 1
ATOM 731 N N . GLY A 1 89 ? 2.545 11.410 3.255 1.00 84.12 89 GLY A N 1
ATOM 732 C CA . GLY A 1 89 ? 1.125 11.109 3.471 1.00 84.12 89 GLY A CA 1
ATOM 733 C C . GLY A 1 89 ? 0.803 9.774 4.157 1.00 84.12 89 GLY A C 1
ATOM 734 O O . GLY A 1 89 ? -0.378 9.433 4.250 1.00 84.12 89 GLY A O 1
ATOM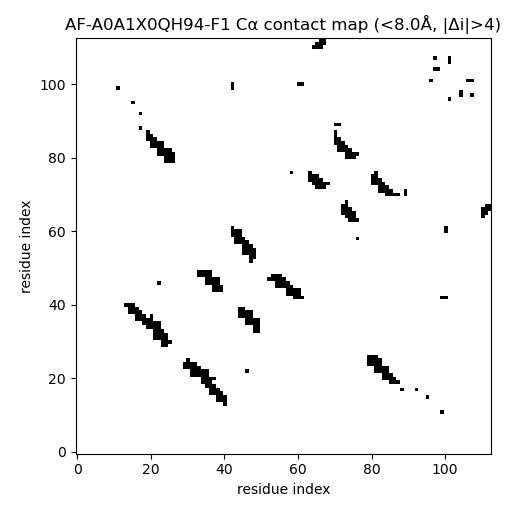 735 N N . ILE A 1 90 ? 1.794 9.050 4.695 1.00 86.38 90 ILE A N 1
ATOM 736 C CA . ILE A 1 90 ? 1.564 7.779 5.410 1.00 86.38 90 ILE A CA 1
ATOM 737 C C . ILE A 1 90 ? 0.636 7.937 6.624 1.00 86.38 90 ILE A C 1
ATOM 739 O O . ILE A 1 90 ? -0.234 7.099 6.845 1.00 86.38 90 ILE A O 1
ATOM 743 N N . ASP A 1 91 ? 0.744 9.030 7.383 1.00 85.19 91 ASP A N 1
ATOM 744 C CA . ASP A 1 91 ? -0.125 9.247 8.547 1.00 85.19 91 ASP A CA 1
ATOM 745 C C . ASP A 1 91 ? -1.580 9.497 8.126 1.00 85.19 91 ASP A C 1
ATOM 747 O O . ASP A 1 91 ? -2.514 9.002 8.762 1.00 85.19 91 ASP A O 1
ATOM 751 N N . LYS A 1 92 ? -1.788 10.202 7.003 1.00 84.94 92 LYS A N 1
ATOM 752 C CA . LYS A 1 92 ? -3.120 10.381 6.406 1.00 84.94 92 LYS A CA 1
ATOM 753 C C . LYS A 1 92 ? -3.672 9.035 5.938 1.00 84.94 92 LYS A C 1
ATOM 755 O O . LYS A 1 92 ? -4.831 8.740 6.211 1.00 84.94 92 LYS A O 1
ATOM 760 N N . PHE A 1 93 ? -2.838 8.209 5.306 1.00 84.88 93 PHE A N 1
ATOM 761 C CA . PHE A 1 93 ? -3.196 6.853 4.895 1.00 84.88 93 PHE A CA 1
ATOM 762 C C . PHE A 1 93 ? -3.630 5.993 6.083 1.00 84.88 93 PHE A C 1
ATOM 764 O O . PHE A 1 93 ? -4.727 5.440 6.059 1.00 84.88 93 PHE A O 1
ATOM 771 N N . ILE A 1 94 ? -2.833 5.939 7.153 1.00 81.12 94 ILE A N 1
ATOM 772 C CA . ILE A 1 94 ? -3.149 5.172 8.366 1.00 81.12 94 ILE A CA 1
ATOM 773 C C . ILE A 1 94 ? -4.445 5.669 9.006 1.00 81.12 94 ILE A C 1
ATOM 775 O O . ILE A 1 94 ? -5.274 4.858 9.424 1.00 81.12 94 ILE A O 1
ATOM 779 N N . LYS A 1 95 ? -4.648 6.989 9.078 1.00 79.31 95 LYS A N 1
ATOM 780 C CA . LYS A 1 95 ? -5.867 7.575 9.644 1.00 79.31 95 LYS A CA 1
ATOM 781 C C . LYS A 1 95 ? -7.096 7.198 8.822 1.00 79.31 95 LYS A C 1
ATOM 783 O O . LYS A 1 95 ? -8.084 6.742 9.392 1.00 79.31 95 LYS A O 1
ATOM 788 N N . THR A 1 96 ? -7.024 7.337 7.500 1.00 77.69 96 THR A N 1
ATOM 789 C CA . THR A 1 96 ? -8.098 6.933 6.589 1.00 77.69 96 THR A CA 1
ATOM 790 C C . THR A 1 96 ? -8.370 5.437 6.702 1.00 77.69 96 THR A C 1
ATOM 792 O O . THR A 1 96 ? -9.508 5.048 6.944 1.00 77.69 96 THR A O 1
ATOM 795 N N . PHE A 1 97 ? -7.337 4.597 6.627 1.00 75.19 97 PHE A N 1
ATOM 796 C CA . PHE A 1 97 ? -7.453 3.155 6.831 1.00 75.19 97 PHE A CA 1
ATOM 797 C C . PHE A 1 97 ? -8.130 2.832 8.175 1.00 75.19 97 PHE A C 1
ATOM 799 O O . PHE A 1 97 ? -9.090 2.071 8.232 1.00 75.19 97 PHE A O 1
ATOM 806 N N . SER A 1 98 ? -7.721 3.482 9.264 1.00 71.12 98 SER A N 1
ATOM 807 C CA . SER A 1 98 ? -8.316 3.260 10.587 1.00 71.12 98 SER A CA 1
ATOM 808 C C . SER A 1 98 ? -9.810 3.597 10.632 1.00 71.12 98 SER A C 1
ATOM 810 O O . SER A 1 98 ? -10.555 2.902 11.316 1.00 71.12 98 SER A O 1
ATOM 812 N N . ILE A 1 99 ? -10.272 4.608 9.887 1.00 69.38 99 ILE A N 1
ATOM 813 C CA . ILE A 1 99 ? -11.698 4.969 9.795 1.00 69.38 99 ILE A CA 1
ATOM 814 C C . ILE A 1 99 ? -12.500 3.892 9.056 1.00 69.38 99 ILE A C 1
ATOM 816 O O . ILE A 1 99 ? -13.597 3.541 9.490 1.00 69.38 99 ILE A O 1
ATOM 820 N N . TYR A 1 100 ? -11.955 3.356 7.962 1.00 63.06 100 TYR A N 1
ATOM 821 C CA . TYR A 1 100 ? -12.616 2.308 7.183 1.00 63.06 100 TYR A CA 1
ATOM 822 C C . TYR A 1 100 ? -12.683 0.972 7.936 1.00 63.06 100 TYR A C 1
ATOM 824 O O . TYR A 1 100 ? -13.707 0.291 7.900 1.00 63.06 100 TYR A O 1
ATOM 832 N N . PHE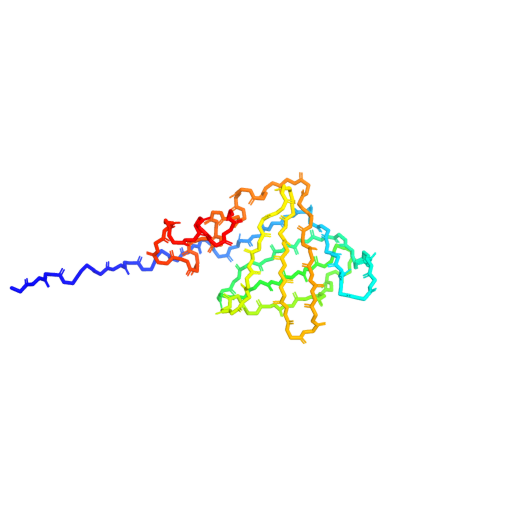 A 1 101 ? -11.622 0.605 8.661 1.00 62.12 101 PHE A N 1
ATOM 833 C CA . PHE A 1 101 ? -11.457 -0.769 9.151 1.00 62.12 101 PHE A CA 1
ATOM 834 C C . PHE A 1 101 ? -11.596 -0.934 10.658 1.00 62.12 101 PHE A C 1
ATOM 836 O O . PHE A 1 101 ? -12.010 -1.996 11.129 1.00 62.12 101 PHE A O 1
ATOM 843 N N . CYS A 1 102 ? -11.315 0.105 11.439 1.00 56.56 102 CYS A N 1
ATOM 844 C CA . CYS A 1 102 ? -11.379 0.022 12.885 1.00 56.56 102 CYS A CA 1
ATOM 845 C C . CYS A 1 102 ? -12.573 0.790 13.424 1.00 56.56 102 CYS A C 1
ATOM 847 O O . CYS A 1 102 ? -12.557 2.002 13.595 1.00 56.56 102 CYS A O 1
ATOM 849 N N . ARG A 1 103 ? -13.598 0.034 13.833 1.00 48.81 103 ARG A N 1
ATOM 850 C CA . ARG A 1 103 ? -14.727 0.560 14.622 1.00 48.81 103 ARG A CA 1
ATOM 851 C C . ARG A 1 103 ? -14.291 1.222 15.947 1.00 48.81 103 ARG A C 1
ATOM 853 O O . ARG A 1 103 ? -15.118 1.854 16.592 1.00 48.81 103 ARG A O 1
ATOM 860 N N . SER A 1 104 ? -13.025 1.069 16.353 1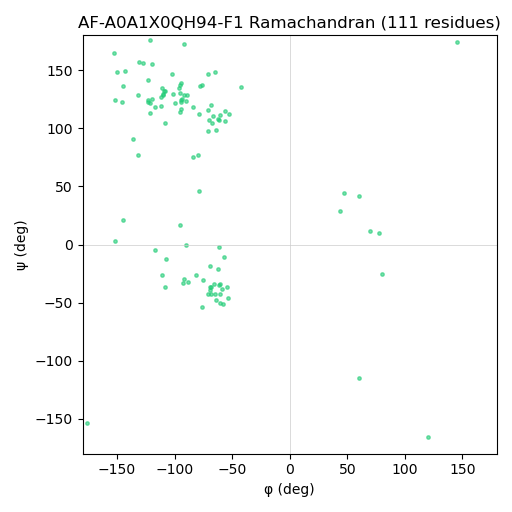.00 42.62 104 SER A N 1
ATOM 861 C CA . SER A 1 104 ? -12.367 1.813 17.433 1.00 42.62 104 SER A CA 1
ATOM 862 C C . SER A 1 104 ? -10.885 2.045 17.093 1.00 42.62 104 SER A C 1
ATOM 864 O O . SER A 1 104 ? -10.138 1.087 16.877 1.00 42.62 104 SER A O 1
ATOM 866 N N . LEU A 1 105 ? -10.468 3.316 17.069 1.00 49.12 105 LEU A N 1
ATOM 867 C CA . LEU A 1 105 ? -9.096 3.774 16.795 1.00 49.12 105 LEU A CA 1
ATOM 868 C C . LEU A 1 105 ? -8.050 3.123 17.723 1.00 49.12 105 LEU A C 1
ATOM 870 O O . LEU A 1 105 ? -6.969 2.762 17.262 1.00 49.12 105 LEU A O 1
ATOM 874 N N . GLU A 1 106 ? -8.386 2.886 18.995 1.00 48.09 106 GLU A N 1
ATOM 875 C CA . GLU A 1 106 ? -7.478 2.299 19.998 1.00 48.09 106 GLU A CA 1
ATOM 876 C C . GLU A 1 106 ? -7.082 0.849 19.688 1.00 48.09 106 GLU A C 1
ATOM 878 O O . GLU A 1 106 ? -5.952 0.437 19.954 1.00 48.09 106 GLU A O 1
ATOM 883 N N . ARG A 1 107 ? -7.988 0.062 19.089 1.00 44.75 107 ARG A N 1
ATOM 884 C CA . ARG A 1 107 ? -7.671 -1.307 18.648 1.00 44.75 107 ARG A CA 1
ATOM 885 C C . ARG A 1 107 ? -6.829 -1.322 17.374 1.00 44.75 107 ARG A C 1
ATOM 887 O O . ARG A 1 107 ? -6.024 -2.232 17.221 1.00 44.75 107 ARG A O 1
ATOM 894 N N . CYS A 1 108 ? -6.988 -0.330 16.494 1.00 53.09 108 CYS A N 1
ATOM 895 C CA . CYS A 1 108 ? -6.200 -0.225 15.261 1.00 53.09 108 CYS A CA 1
ATOM 896 C C . CYS A 1 108 ? -4.747 0.143 15.532 1.00 53.09 108 CYS A C 1
ATOM 898 O O . CYS A 1 108 ? -3.840 -0.438 14.946 1.00 53.09 108 CYS A O 1
ATOM 900 N N . LEU A 1 109 ? -4.525 1.088 16.447 1.00 48.53 109 LEU A N 1
ATOM 901 C CA . LEU A 1 109 ? -3.182 1.554 16.770 1.00 48.53 109 LEU A CA 1
ATOM 902 C C . LEU A 1 109 ? -2.307 0.418 17.318 1.00 48.53 109 LEU A C 1
ATOM 904 O O . LEU A 1 109 ? -1.150 0.346 16.942 1.00 48.53 109 LEU A O 1
ATOM 908 N N . LYS A 1 110 ? -2.867 -0.540 18.074 1.00 50.91 110 LYS A N 1
ATOM 909 C CA . LYS A 1 110 ? -2.149 -1.755 18.517 1.00 50.91 110 LYS A CA 1
ATOM 910 C C . LYS A 1 110 ? -1.814 -2.768 17.410 1.00 50.91 110 LYS A C 1
ATOM 912 O O . LYS A 1 110 ? -1.021 -3.665 17.655 1.00 50.91 110 LYS A O 1
ATOM 917 N N . VAL A 1 111 ? -2.473 -2.700 16.251 1.00 50.38 111 VAL A N 1
ATOM 918 C CA . VAL A 1 111 ? -2.201 -3.591 15.103 1.00 50.38 111 VAL A CA 1
ATOM 919 C C . VAL A 1 111 ? -1.163 -2.968 14.167 1.00 50.38 111 VAL A C 1
ATOM 921 O O . VAL A 1 111 ? -0.427 -3.690 13.502 1.00 50.38 111 VAL A O 1
ATOM 924 N N . ILE A 1 112 ? -1.118 -1.634 14.118 1.00 53.59 112 ILE A N 1
ATOM 925 C CA . ILE A 1 112 ? -0.257 -0.869 13.213 1.00 53.59 112 ILE A CA 1
ATOM 926 C C . ILE A 1 112 ? 1.094 -0.518 13.863 1.00 53.59 112 ILE A C 1
ATOM 928 O O . ILE A 1 112 ? 2.085 -0.475 13.131 1.00 53.59 112 ILE A O 1
ATOM 932 N N . TYR A 1 113 ? 1.136 -0.280 15.184 1.00 46.16 113 TYR A N 1
ATOM 933 C CA . TYR A 1 113 ? 2.356 -0.019 15.971 1.00 46.16 113 TYR A CA 1
ATOM 934 C C . TYR A 1 113 ? 2.976 -1.290 16.555 1.00 46.16 113 TYR A C 1
ATOM 936 O O . TYR A 1 113 ? 2.211 -2.161 17.025 1.00 46.16 113 TYR A O 1
#